Protein AF-A0AB34TD30-F1 (afdb_monomer_lite)

Structure (mmCIF, N/CA/C/O backbone):
data_AF-A0AB34TD30-F1
#
_entry.id   AF-A0AB34TD30-F1
#
loop_
_atom_site.group_PDB
_atom_site.id
_atom_site.type_symbol
_atom_site.label_atom_id
_atom_site.label_alt_id
_atom_site.label_comp_id
_atom_site.label_asym_id
_atom_site.label_entity_id
_atom_site.label_seq_id
_atom_site.pdbx_PDB_ins_code
_atom_site.Cartn_x
_atom_site.Cartn_y
_atom_site.Cartn_z
_atom_site.occupancy
_atom_site.B_iso_or_equiv
_atom_site.auth_seq_id
_atom_site.auth_comp_id
_atom_site.auth_asym_id
_atom_site.auth_atom_id
_atom_site.pdbx_PDB_model_num
ATOM 1 N N . VAL A 1 1 ? -21.025 -4.043 1.327 1.00 37.03 1 VAL A N 1
ATOM 2 C CA . VAL A 1 1 ? -21.440 -2.621 1.315 1.00 37.03 1 VAL A CA 1
ATOM 3 C C . VAL A 1 1 ? -21.002 -2.062 -0.021 1.00 37.03 1 VAL A C 1
ATOM 5 O O . VAL A 1 1 ? -19.818 -1.838 -0.211 1.00 37.03 1 VAL A O 1
ATOM 8 N N . ILE A 1 2 ? -21.917 -2.001 -0.984 1.00 36.41 2 ILE A N 1
ATOM 9 C CA . ILE A 1 2 ? -21.631 -1.497 -2.329 1.00 36.41 2 ILE A CA 1
ATOM 10 C C . ILE A 1 2 ? -21.717 0.024 -2.215 1.00 36.41 2 ILE A C 1
ATOM 12 O O . ILE A 1 2 ? -22.777 0.544 -1.868 1.00 36.41 2 ILE A O 1
ATOM 16 N N . ALA A 1 3 ? -20.605 0.733 -2.403 1.00 41.03 3 ALA A N 1
ATOM 17 C CA . ALA A 1 3 ? -20.648 2.184 -2.520 1.00 41.03 3 ALA A CA 1
ATOM 18 C C . ALA A 1 3 ? -21.383 2.505 -3.827 1.00 41.03 3 ALA A C 1
ATOM 20 O O . ALA A 1 3 ? -20.878 2.240 -4.914 1.00 41.03 3 ALA A O 1
ATOM 21 N N . ALA A 1 4 ? -22.623 2.979 -3.700 1.00 46.34 4 ALA A N 1
ATOM 22 C CA . ALA A 1 4 ? -23.428 3.423 -4.823 1.00 46.34 4 ALA A CA 1
ATOM 23 C C . ALA A 1 4 ? -22.682 4.521 -5.592 1.00 46.34 4 ALA A C 1
ATOM 25 O O . ALA A 1 4 ? -22.082 5.413 -4.987 1.00 46.34 4 ALA A O 1
ATOM 26 N N . GLY A 1 5 ? -22.718 4.419 -6.922 1.00 46.12 5 GLY A N 1
ATOM 27 C CA . GLY A 1 5 ? -22.042 5.322 -7.842 1.00 46.12 5 GLY A CA 1
ATOM 28 C C . GLY A 1 5 ? -22.351 6.783 -7.537 1.00 46.12 5 GLY A C 1
ATOM 29 O O . GLY A 1 5 ? -23.505 7.214 -7.557 1.00 46.12 5 GLY A O 1
ATOM 30 N N . LEU A 1 6 ? -21.297 7.550 -7.273 1.00 56.81 6 LEU A N 1
ATOM 31 C CA . LEU A 1 6 ? -21.366 9.001 -7.207 1.00 56.81 6 LEU A CA 1
ATOM 32 C C . LEU A 1 6 ? -21.584 9.526 -8.629 1.00 56.81 6 LEU A C 1
ATOM 34 O O . LEU A 1 6 ? -20.644 9.700 -9.398 1.00 56.81 6 LEU A O 1
ATOM 38 N N . THR A 1 7 ? -22.844 9.755 -8.990 1.00 52.94 7 THR A N 1
ATOM 39 C CA . THR A 1 7 ? -23.182 10.519 -10.193 1.00 52.94 7 THR A CA 1
ATOM 40 C C . THR A 1 7 ? -22.922 11.991 -9.882 1.00 52.94 7 THR A C 1
ATOM 42 O O . THR A 1 7 ? -23.635 12.581 -9.074 1.00 52.94 7 THR A O 1
ATOM 45 N N . MET A 1 8 ? -21.884 12.585 -10.477 1.00 57.31 8 MET A N 1
ATOM 46 C CA . MET A 1 8 ? -21.582 14.008 -10.294 1.00 57.31 8 MET A CA 1
ATOM 47 C C . MET A 1 8 ? -22.665 14.875 -10.952 1.00 57.31 8 MET A C 1
ATOM 49 O O . MET A 1 8 ? -22.735 14.966 -12.176 1.0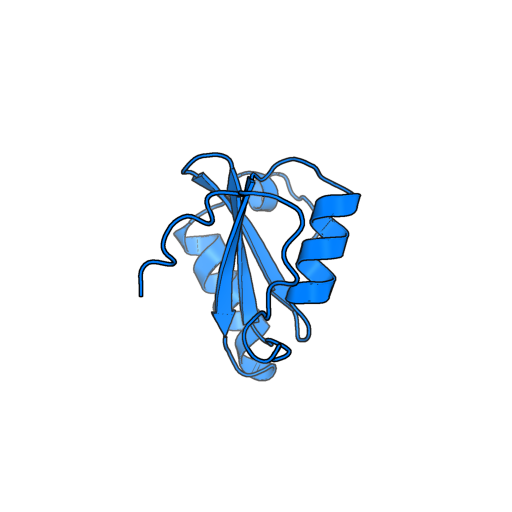0 57.31 8 MET A O 1
ATOM 53 N N . GLN A 1 9 ? -23.489 15.547 -10.147 1.00 61.25 9 GLN A N 1
ATOM 54 C CA . GLN A 1 9 ? -24.438 16.569 -10.594 1.00 61.25 9 GLN A CA 1
ATOM 55 C C . GLN A 1 9 ? -24.162 17.884 -9.857 1.00 61.25 9 GLN A C 1
ATOM 57 O O . GLN A 1 9 ? -24.416 17.970 -8.666 1.00 61.25 9 GLN A O 1
ATOM 62 N N . ARG A 1 10 ? -23.663 18.905 -10.579 1.00 69.12 10 ARG A N 1
ATOM 63 C CA . ARG A 1 10 ? -23.245 20.235 -10.064 1.00 69.12 10 ARG A CA 1
ATOM 64 C C . ARG A 1 10 ? -22.282 20.176 -8.856 1.00 69.12 10 ARG A C 1
ATOM 66 O O . ARG A 1 10 ? -22.019 19.138 -8.268 1.00 69.12 10 ARG A O 1
ATOM 73 N N . GLY A 1 11 ? -21.618 21.296 -8.573 1.00 73.12 11 GLY A N 1
ATOM 74 C CA . GLY A 1 11 ? -20.617 21.377 -7.504 1.00 73.12 11 GLY A CA 1
ATOM 75 C C . GLY A 1 11 ? -21.262 21.283 -6.123 1.00 73.12 11 GLY A C 1
ATOM 76 O O . GLY A 1 11 ? -21.578 22.309 -5.529 1.00 73.12 11 GLY A O 1
ATOM 77 N N . GLU A 1 12 ? -21.475 20.069 -5.628 1.00 83.50 12 GLU A N 1
ATOM 78 C CA . GLU A 1 12 ? -21.960 19.801 -4.275 1.00 83.50 12 GLU A CA 1
ATOM 79 C C . GLU A 1 12 ? -20.790 19.551 -3.314 1.00 83.50 12 GLU A C 1
ATOM 81 O O . GLU A 1 12 ? -19.796 18.908 -3.659 1.00 83.50 12 GLU A O 1
ATOM 86 N N . ILE A 1 13 ? -20.905 20.047 -2.079 1.00 84.38 13 ILE A N 1
ATOM 87 C CA . ILE A 1 13 ? -19.962 19.707 -1.008 1.00 84.38 13 ILE A CA 1
ATOM 88 C C . ILE A 1 13 ? -20.323 18.309 -0.501 1.00 84.38 13 ILE A C 1
ATOM 90 O O . ILE A 1 13 ? -21.305 18.132 0.219 1.00 84.38 13 ILE A O 1
ATOM 94 N N . LEU A 1 14 ? -19.515 17.313 -0.857 1.00 84.25 14 LEU A N 1
ATOM 95 C CA . LEU A 1 14 ? -19.697 15.934 -0.413 1.00 84.25 14 LEU A CA 1
ATOM 96 C C . LEU A 1 14 ? -18.963 15.682 0.908 1.00 84.25 14 LEU A C 1
ATOM 98 O O . LEU A 1 14 ? -17.779 15.992 1.052 1.00 84.25 14 LEU A O 1
ATOM 102 N N . ARG A 1 15 ? -19.652 15.068 1.875 1.00 84.12 15 ARG A N 1
ATOM 103 C CA . ARG A 1 15 ? -19.041 14.623 3.132 1.00 84.12 15 ARG A CA 1
ATOM 104 C C . ARG A 1 15 ? -18.660 13.152 3.037 1.00 84.12 15 ARG A C 1
ATOM 106 O O . ARG A 1 15 ? -19.527 12.284 3.011 1.00 84.12 15 ARG A O 1
ATOM 113 N N . LEU A 1 16 ? -17.360 12.878 3.057 1.00 83.62 16 LEU A N 1
ATOM 114 C CA . LEU A 1 16 ? -16.851 11.514 3.157 1.00 83.62 16 LEU A CA 1
ATOM 115 C C . LEU A 1 16 ? -16.997 10.968 4.592 1.00 83.62 16 LEU A C 1
ATOM 117 O O . LEU A 1 16 ? -17.057 11.748 5.554 1.00 83.62 16 LEU A O 1
ATOM 121 N N . PRO A 1 17 ? -17.042 9.634 4.767 1.00 79.94 17 PRO A N 1
ATOM 122 C CA . PRO A 1 17 ? -16.940 9.005 6.079 1.00 79.94 17 PRO A CA 1
ATOM 123 C C . PRO A 1 17 ? -15.704 9.483 6.850 1.00 79.94 17 PRO A C 1
ATOM 125 O O . PRO A 1 17 ? -14.724 9.941 6.261 1.00 79.94 17 PRO A O 1
ATOM 128 N N . LYS A 1 18 ? -15.729 9.347 8.184 1.00 77.81 18 LYS A N 1
ATOM 129 C CA . LYS A 1 18 ? -14.558 9.663 9.016 1.00 77.81 18 LYS A CA 1
ATOM 130 C C . LYS A 1 18 ? -13.344 8.881 8.512 1.00 77.81 18 LYS A C 1
ATOM 132 O O . LYS A 1 18 ? -13.351 7.652 8.565 1.00 77.81 18 LYS A O 1
ATOM 137 N N . PHE A 1 19 ? -12.317 9.611 8.083 1.00 76.75 19 PHE A N 1
ATOM 138 C CA . PHE A 1 19 ? -11.033 9.035 7.711 1.00 76.75 19 PHE A CA 1
ATOM 139 C C . PHE A 1 19 ? -10.424 8.338 8.927 1.00 76.75 19 PHE A C 1
ATOM 141 O O . PHE A 1 19 ? -10.335 8.924 10.010 1.00 76.75 19 PHE A O 1
ATOM 148 N N . ARG A 1 20 ? -10.038 7.077 8.757 1.00 76.44 20 ARG A N 1
ATOM 149 C CA . ARG A 1 20 ? -9.293 6.325 9.761 1.00 76.44 20 ARG A CA 1
ATOM 150 C C . ARG A 1 20 ? -7.961 5.938 9.132 1.00 76.44 20 ARG A C 1
ATOM 152 O O . ARG A 1 20 ? -7.992 5.277 8.098 1.00 76.44 20 ARG A O 1
ATOM 159 N N . PRO A 1 21 ? -6.821 6.328 9.726 1.00 71.88 21 PRO A N 1
ATOM 160 C CA . PRO A 1 21 ? -5.541 5.767 9.330 1.00 71.88 21 PRO A CA 1
ATOM 161 C C . PRO A 1 21 ? -5.641 4.246 9.402 1.00 71.88 21 PRO A C 1
ATOM 163 O O . PRO A 1 21 ? -6.174 3.704 10.375 1.00 71.88 21 PRO A O 1
ATOM 166 N N . ALA A 1 22 ? -5.167 3.574 8.362 1.00 87.56 22 ALA A N 1
ATOM 167 C CA . ALA A 1 22 ? -5.211 2.130 8.283 1.00 87.56 22 ALA A CA 1
ATOM 168 C C . ALA A 1 22 ? -3.779 1.590 8.242 1.00 87.56 22 ALA A C 1
ATOM 170 O O . ALA A 1 22 ? -3.003 1.903 7.337 1.00 87.56 22 ALA A O 1
ATOM 171 N N . CYS A 1 23 ? -3.454 0.789 9.256 1.00 95.62 23 CYS A N 1
ATOM 172 C CA . CYS A 1 23 ? -2.312 -0.113 9.257 1.00 95.62 23 CYS A CA 1
ATOM 173 C C . CYS A 1 23 ? -2.760 -1.413 8.589 1.00 95.62 23 CYS A C 1
ATOM 175 O O . CYS A 1 23 ? -3.813 -1.953 8.946 1.00 95.62 23 CYS A O 1
ATOM 177 N N . GLY A 1 24 ? -2.016 -1.898 7.600 1.00 96.75 24 GLY A N 1
ATOM 178 C CA . GLY A 1 24 ? -2.417 -3.096 6.881 1.00 96.75 24 GLY A CA 1
ATOM 179 C C . 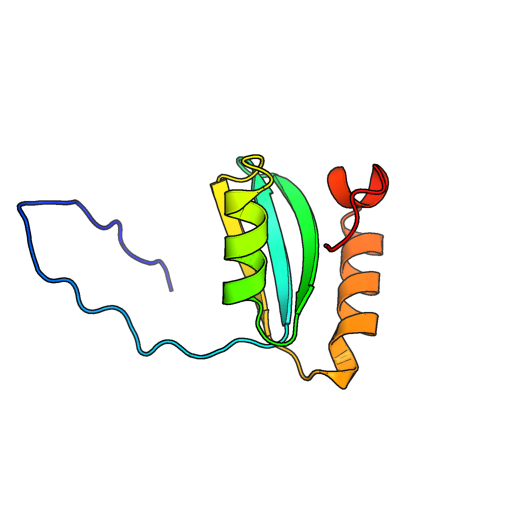GLY A 1 24 ? -1.590 -3.429 5.650 1.00 96.75 24 GLY A C 1
ATOM 180 O O . GLY A 1 24 ? -0.608 -2.761 5.312 1.00 96.75 24 GLY A O 1
ATOM 181 N N . VAL A 1 25 ? -2.048 -4.475 4.972 1.00 97.69 25 VAL A N 1
ATOM 182 C CA . VAL A 1 25 ? -1.575 -4.900 3.653 1.00 97.69 25 VAL A CA 1
ATOM 183 C C . VAL A 1 25 ? -2.546 -4.372 2.603 1.00 97.69 25 VAL A C 1
ATOM 185 O O . VAL A 1 25 ? -3.755 -4.552 2.741 1.00 97.69 25 VAL A O 1
ATOM 188 N N . TYR A 1 26 ? -2.031 -3.708 1.575 1.00 96.31 26 TYR A N 1
ATOM 189 C CA . TYR A 1 26 ? -2.798 -3.161 0.461 1.00 96.31 26 TYR A CA 1
ATOM 190 C C . TYR A 1 26 ? -2.483 -3.902 -0.841 1.00 96.31 26 TYR A C 1
ATOM 192 O O . TYR A 1 26 ? -1.393 -4.450 -1.017 1.00 96.31 26 TYR A O 1
ATOM 200 N N . PHE A 1 27 ? -3.457 -3.886 -1.744 1.00 96.62 27 PHE A N 1
ATOM 201 C CA . PHE A 1 27 ? -3.444 -4.555 -3.039 1.00 96.62 27 PHE A CA 1
ATOM 202 C C . PHE A 1 27 ? -3.742 -3.486 -4.085 1.00 96.62 27 PHE A C 1
ATOM 204 O O . PHE A 1 27 ? -4.818 -2.887 -4.038 1.00 96.62 27 PHE A O 1
ATOM 211 N N . LEU A 1 28 ? -2.787 -3.206 -4.969 1.00 95.56 28 LEU A N 1
ATOM 212 C CA . LEU A 1 28 ? -3.016 -2.339 -6.123 1.00 95.56 28 LEU A CA 1
ATOM 213 C C . LEU A 1 28 ? -3.587 -3.193 -7.250 1.00 95.56 28 LEU A C 1
ATOM 215 O O . LEU A 1 28 ? -3.094 -4.300 -7.490 1.00 95.56 28 LEU A O 1
ATOM 219 N N . ILE A 1 29 ? -4.627 -2.676 -7.891 1.00 96.06 29 ILE A N 1
ATOM 220 C CA . ILE A 1 29 ? -5.407 -3.380 -8.901 1.00 96.06 29 ILE A CA 1
ATOM 221 C C . ILE A 1 29 ? -5.386 -2.545 -10.177 1.00 96.06 29 ILE A C 1
ATOM 223 O O . ILE A 1 29 ? -5.619 -1.336 -10.129 1.00 96.06 29 ILE A O 1
ATOM 227 N N . ASP A 1 30 ? -5.060 -3.191 -11.286 1.00 95.00 30 ASP A N 1
ATOM 228 C CA . ASP A 1 30 ? -5.162 -2.622 -12.626 1.00 95.00 30 ASP A CA 1
ATOM 229 C C . ASP A 1 30 ? -6.188 -3.454 -13.390 1.00 95.00 30 ASP A C 1
ATOM 231 O O . ASP A 1 30 ? -6.025 -4.672 -13.513 1.00 95.00 30 ASP A O 1
ATOM 235 N N . GLU A 1 31 ? -7.272 -2.815 -13.824 1.00 92.81 31 GLU A N 1
ATOM 236 C CA . GLU A 1 31 ? -8.473 -3.470 -14.336 1.00 92.81 31 GLU A CA 1
ATOM 237 C C . GLU A 1 31 ? -9.061 -4.443 -13.295 1.00 92.81 31 GLU A C 1
ATOM 239 O O . GLU A 1 31 ? -9.656 -4.016 -12.306 1.00 92.81 31 GLU A O 1
ATOM 244 N N . ASP A 1 32 ? -8.872 -5.749 -13.476 1.00 93.81 32 ASP A N 1
ATOM 245 C CA . ASP A 1 32 ? -9.363 -6.792 -12.566 1.00 93.81 32 ASP A CA 1
ATOM 246 C C . ASP A 1 32 ? -8.221 -7.611 -11.929 1.00 93.81 32 ASP A C 1
ATOM 248 O O . ASP A 1 32 ? -8.464 -8.599 -11.231 1.00 93.81 32 ASP A O 1
ATOM 252 N N . GLU A 1 33 ? -6.965 -7.202 -12.132 1.00 95.94 33 GLU A N 1
ATOM 253 C CA . GLU A 1 33 ? -5.785 -7.968 -11.732 1.00 95.94 33 GLU A CA 1
ATOM 254 C C . GLU A 1 33 ? -5.029 -7.321 -10.571 1.00 95.94 33 GLU A C 1
ATOM 256 O O . GLU A 1 33 ? -4.708 -6.131 -10.572 1.00 95.94 33 GLU A O 1
ATOM 261 N N . ILE A 1 34 ? -4.669 -8.133 -9.570 1.00 96.94 34 ILE A N 1
ATOM 262 C CA . ILE A 1 34 ? -3.797 -7.689 -8.477 1.00 96.94 34 ILE A CA 1
ATOM 263 C C . ILE A 1 34 ? -2.367 -7.614 -9.011 1.00 96.94 34 ILE A C 1
ATOM 265 O O . ILE A 1 34 ? -1.655 -8.617 -9.096 1.00 96.94 34 ILE A O 1
ATOM 269 N N . VAL A 1 35 ? -1.923 -6.402 -9.331 1.00 95.44 35 VAL A N 1
ATOM 270 C CA . VAL A 1 35 ? -0.594 -6.161 -9.905 1.00 95.44 35 VAL A CA 1
ATOM 271 C C . VAL A 1 35 ? 0.489 -6.016 -8.843 1.00 95.44 35 VAL A C 1
ATOM 273 O O . VAL A 1 35 ? 1.655 -6.306 -9.117 1.00 95.44 35 VAL A O 1
ATOM 276 N N . TYR A 1 36 ? 0.124 -5.614 -7.621 1.00 95.62 36 TYR A N 1
ATOM 277 C CA . TYR A 1 36 ? 1.076 -5.382 -6.537 1.00 95.62 36 TYR A CA 1
ATOM 278 C C . TYR A 1 36 ? 0.456 -5.555 -5.144 1.00 95.62 36 TYR A C 1
ATOM 280 O O . TYR A 1 36 ? -0.676 -5.147 -4.889 1.00 95.62 36 TYR A O 1
ATOM 288 N N . VAL A 1 37 ? 1.243 -6.094 -4.216 1.00 96.75 37 VAL A N 1
ATOM 289 C CA . VAL A 1 37 ? 0.944 -6.209 -2.786 1.00 96.75 37 VAL A CA 1
ATOM 290 C C . VAL A 1 37 ? 2.041 -5.514 -1.987 1.00 96.75 37 VAL A C 1
ATOM 292 O O . VAL A 1 37 ? 3.229 -5.773 -2.192 1.00 96.75 37 VAL A O 1
ATOM 295 N N . GLY A 1 38 ? 1.643 -4.677 -1.032 1.00 95.50 38 GLY A N 1
ATOM 296 C CA . GLY A 1 38 ? 2.565 -4.045 -0.093 1.00 95.50 38 GLY A CA 1
ATOM 297 C C . GLY A 1 38 ? 1.943 -3.830 1.280 1.00 95.50 38 GLY A C 1
ATOM 298 O O . GLY A 1 38 ? 0.752 -4.044 1.487 1.00 95.50 38 GLY A O 1
ATOM 299 N N . LYS A 1 39 ? 2.752 -3.387 2.241 1.00 96.56 39 LYS A N 1
ATOM 300 C CA . LYS A 1 39 ? 2.33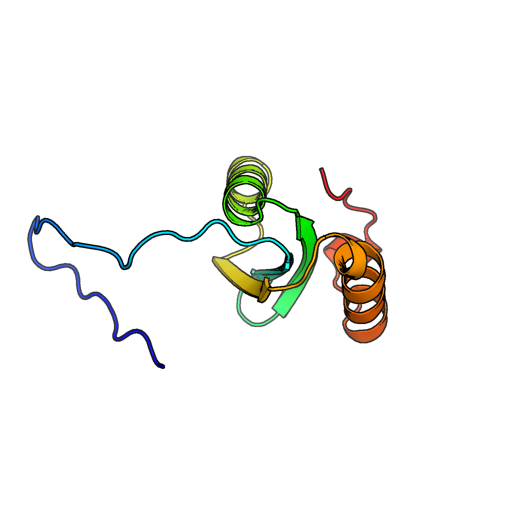3 -3.121 3.628 1.00 96.56 39 LYS A CA 1
ATOM 301 C C . LYS A 1 39 ? 2.636 -1.692 4.068 1.00 96.56 39 LYS A C 1
ATOM 303 O O . LYS A 1 39 ? 3.545 -1.054 3.535 1.00 96.56 39 LYS A O 1
ATOM 308 N N . SER A 1 40 ? 1.900 -1.187 5.056 1.00 96.50 40 SER A N 1
ATOM 309 C CA . SER A 1 40 ? 2.208 0.085 5.719 1.00 96.50 40 SER A CA 1
ATOM 310 C C . SER A 1 40 ? 1.449 0.237 7.039 1.00 96.50 40 SER A C 1
ATOM 312 O O . SER A 1 40 ? 0.332 -0.255 7.177 1.00 96.50 40 SER A O 1
ATOM 314 N N . VAL A 1 41 ? 2.022 0.991 7.981 1.00 95.31 41 VAL A N 1
ATOM 315 C CA . VAL A 1 41 ? 1.302 1.514 9.162 1.00 95.31 41 VAL A CA 1
ATOM 316 C C . VAL A 1 41 ? 0.386 2.697 8.819 1.00 95.31 41 VAL A C 1
ATOM 318 O O . VAL A 1 41 ? -0.545 3.001 9.557 1.00 95.31 41 VAL A O 1
ATOM 321 N N . ASP A 1 42 ? 0.644 3.340 7.679 1.00 93.56 42 ASP A N 1
ATOM 322 C CA . ASP A 1 42 ? -0.175 4.388 7.072 1.00 93.56 42 ASP A CA 1
ATOM 323 C C . ASP A 1 42 ? -0.350 4.061 5.585 1.00 93.56 42 ASP A C 1
ATOM 325 O O . ASP A 1 42 ? 0.423 4.500 4.722 1.00 93.56 42 ASP A O 1
ATOM 329 N N . LEU A 1 43 ? -1.298 3.170 5.283 1.00 92.62 43 LEU A N 1
ATOM 330 C CA . LEU A 1 43 ? -1.471 2.669 3.919 1.00 92.62 43 LEU A CA 1
ATOM 331 C C . LEU A 1 43 ? -2.034 3.728 2.975 1.00 92.62 43 LEU A C 1
ATOM 333 O O . LEU A 1 43 ? -1.686 3.725 1.803 1.00 92.62 43 LEU A O 1
ATOM 337 N N . HIS A 1 44 ? -2.847 4.667 3.463 1.00 90.69 44 HIS A N 1
ATOM 338 C CA . HIS A 1 44 ? -3.425 5.710 2.613 1.00 90.69 44 HIS A CA 1
ATOM 339 C C . HIS A 1 44 ? -2.349 6.647 2.073 1.00 90.69 44 HIS A C 1
ATOM 341 O O . HIS A 1 44 ? -2.313 6.915 0.872 1.00 90.69 44 HIS A O 1
ATOM 347 N N . ARG A 1 45 ? -1.428 7.087 2.941 1.00 91.62 45 ARG A N 1
ATOM 348 C CA . ARG A 1 45 ? -0.257 7.859 2.517 1.00 91.62 45 ARG A CA 1
ATOM 349 C C . ARG A 1 45 ? 0.584 7.068 1.520 1.00 91.62 45 ARG A C 1
ATOM 351 O O . ARG A 1 45 ? 1.006 7.612 0.506 1.00 91.62 45 ARG A O 1
ATOM 358 N N . ARG A 1 46 ? 0.775 5.773 1.777 1.00 92.12 46 ARG A N 1
ATOM 359 C CA . ARG A 1 46 ? 1.597 4.910 0.927 1.00 92.12 46 ARG A CA 1
ATOM 360 C C . ARG A 1 46 ? 1.011 4.684 -0.466 1.00 92.12 46 ARG A C 1
ATOM 362 O O . ARG A 1 46 ? 1.734 4.758 -1.452 1.00 92.12 46 ARG A O 1
ATOM 369 N N . VAL A 1 47 ? -0.295 4.456 -0.560 1.00 91.38 47 VAL A N 1
ATOM 370 C CA . VAL A 1 47 ? -0.986 4.322 -1.848 1.00 91.38 47 VAL A CA 1
ATOM 371 C C . VAL A 1 47 ? -0.940 5.638 -2.628 1.00 91.38 47 VAL A C 1
ATOM 373 O O . VAL A 1 47 ? -0.724 5.618 -3.836 1.00 91.38 47 VAL A O 1
ATOM 376 N N . ALA A 1 48 ? -1.063 6.787 -1.956 1.00 90.69 48 ALA A N 1
ATOM 377 C CA . ALA A 1 48 ? -0.928 8.089 -2.609 1.00 90.69 48 ALA A CA 1
ATOM 378 C C . ALA A 1 48 ? 0.483 8.316 -3.189 1.00 90.69 48 ALA A C 1
ATOM 380 O O . ALA A 1 48 ? 0.613 8.828 -4.301 1.00 90.69 48 ALA A O 1
ATOM 381 N N . GLU A 1 49 ? 1.537 7.900 -2.476 1.00 90.94 49 GLU A N 1
ATOM 382 C CA . GLU A 1 49 ? 2.916 7.925 -2.989 1.00 90.94 49 GLU A CA 1
ATOM 383 C C . GLU A 1 49 ? 3.077 7.052 -4.239 1.00 90.94 49 GLU A C 1
ATOM 385 O O . GLU A 1 49 ? 3.702 7.483 -5.209 1.00 90.94 49 GLU A O 1
ATOM 390 N N . HIS A 1 50 ? 2.489 5.851 -4.241 1.00 87.62 50 HIS A N 1
ATOM 391 C CA . HIS A 1 50 ? 2.475 4.984 -5.420 1.00 87.62 50 HIS A CA 1
ATOM 392 C C . HIS A 1 50 ? 1.736 5.630 -6.579 1.00 87.62 50 HIS A C 1
ATOM 394 O O . HIS A 1 50 ? 2.294 5.701 -7.663 1.00 87.62 50 HIS A O 1
ATOM 400 N N . TYR A 1 51 ? 0.548 6.193 -6.359 1.00 88.44 51 TYR A N 1
ATOM 401 C CA . TYR A 1 51 ? -0.212 6.868 -7.415 1.00 88.44 51 TYR A CA 1
ATOM 402 C C . TYR A 1 51 ? 0.571 8.027 -8.055 1.00 88.44 51 TYR A C 1
ATOM 404 O O . TYR A 1 51 ? 0.519 8.240 -9.267 1.00 88.44 51 TYR A O 1
ATOM 412 N N . ALA A 1 52 ? 1.332 8.771 -7.246 1.00 86.56 52 ALA A N 1
ATOM 413 C CA . ALA A 1 52 ? 2.170 9.866 -7.726 1.00 86.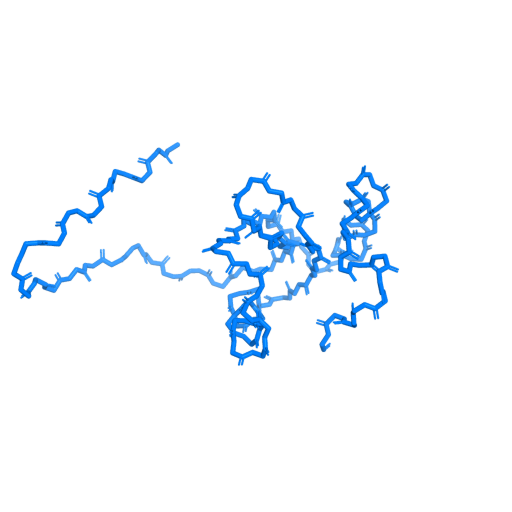56 52 ALA A CA 1
ATOM 414 C C . ALA A 1 52 ? 3.383 9.388 -8.543 1.00 86.56 52 ALA A C 1
ATOM 416 O O . ALA A 1 52 ? 3.853 10.115 -9.419 1.00 86.56 52 ALA A O 1
ATOM 417 N N . ARG A 1 53 ? 3.907 8.189 -8.257 1.00 82.00 53 ARG A N 1
ATOM 418 C CA . ARG A 1 53 ? 5.121 7.647 -8.888 1.00 82.00 53 ARG A CA 1
ATOM 419 C C . ARG A 1 53 ? 4.808 6.730 -10.065 1.00 82.00 53 ARG A C 1
ATOM 421 O O . ARG A 1 53 ? 5.451 6.846 -11.105 1.00 82.00 53 ARG A O 1
ATOM 428 N N . TRP A 1 54 ? 3.851 5.824 -9.896 1.00 72.62 54 TRP A N 1
ATOM 429 C CA . TRP A 1 54 ? 3.541 4.697 -10.770 1.00 72.62 54 TRP A CA 1
ATOM 430 C 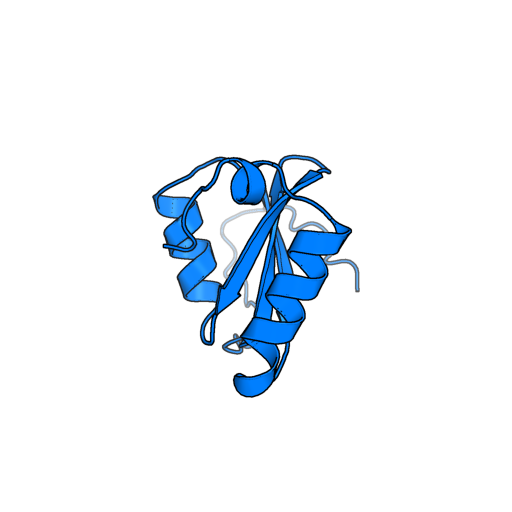C . TRP A 1 54 ? 2.032 4.652 -11.042 1.00 72.62 54 TRP A C 1
ATOM 432 O O . TRP A 1 54 ? 1.251 4.086 -10.282 1.00 72.62 54 TRP A O 1
ATOM 442 N N . LYS A 1 55 ? 1.618 5.248 -12.165 1.00 66.62 55 LYS A N 1
ATOM 443 C CA . LYS A 1 55 ? 0.233 5.234 -12.673 1.00 66.62 55 LYS A CA 1
ATOM 444 C C . LYS A 1 55 ? -0.154 3.888 -13.317 1.00 66.62 55 LYS A C 1
ATOM 446 O O . LYS A 1 55 ? -0.622 3.864 -14.447 1.00 66.62 55 LYS A O 1
ATOM 451 N N . GLN A 1 56 ? 0.107 2.773 -12.647 1.00 77.44 56 GLN A N 1
ATOM 452 C CA . GLN A 1 56 ? -0.153 1.423 -13.180 1.00 77.44 56 GLN A CA 1
ATOM 453 C C . GLN A 1 56 ? -1.242 0.686 -12.391 1.00 77.44 56 GLN A C 1
ATOM 455 O O . GLN A 1 56 ? -1.143 -0.514 -12.180 1.00 77.44 56 GLN A O 1
ATOM 460 N N . PHE A 1 57 ? -2.209 1.423 -11.848 1.00 91.88 57 PHE A N 1
ATOM 461 C CA . PHE A 1 57 ? -3.357 0.856 -11.151 1.00 91.88 57 PHE A CA 1
ATOM 462 C C . PHE A 1 57 ? -4.518 1.852 -11.199 1.00 91.88 57 PHE A C 1
ATOM 464 O O . PHE A 1 57 ? -4.295 3.071 -11.181 1.00 91.88 57 PHE A O 1
ATOM 471 N N . ASP A 1 58 ? -5.747 1.351 -11.233 1.00 93.19 58 ASP A N 1
ATOM 472 C CA . ASP A 1 58 ? -6.971 2.156 -11.252 1.00 93.19 58 ASP A CA 1
ATOM 473 C C . ASP A 1 58 ? -7.662 2.205 -9.883 1.00 93.19 58 ASP A C 1
ATOM 475 O O . ASP A 1 58 ? -8.333 3.188 -9.546 1.00 93.19 58 ASP A O 1
ATOM 479 N N . CYS A 1 59 ? -7.442 1.192 -9.046 1.00 94.06 59 CYS A N 1
ATOM 480 C CA . CYS A 1 59 ? -8.002 1.110 -7.713 1.00 94.06 59 CYS A CA 1
ATOM 481 C C . CYS A 1 59 ? -7.110 0.310 -6.756 1.00 94.06 59 CYS A C 1
ATOM 483 O O . CYS A 1 59 ? -6.048 -0.214 -7.097 1.00 94.06 59 CYS A O 1
ATOM 485 N N . TYR A 1 60 ? -7.510 0.288 -5.487 1.00 94.81 60 TYR A N 1
ATOM 486 C CA . TYR A 1 60 ? -6.823 -0.490 -4.471 1.00 94.81 60 TYR A CA 1
ATOM 487 C C . TYR A 1 60 ? -7.803 -0.983 -3.411 1.00 94.81 60 TYR A C 1
ATOM 489 O O . TYR A 1 60 ? -8.817 -0.344 -3.117 1.00 94.81 60 TYR A O 1
ATOM 497 N N . THR A 1 61 ? -7.460 -2.102 -2.784 1.00 95.44 61 THR A N 1
ATOM 498 C CA . THR A 1 61 ? -8.133 -2.608 -1.583 1.00 95.44 61 THR A CA 1
ATOM 499 C C . THR A 1 61 ? -7.106 -2.907 -0.495 1.00 95.44 61 THR A C 1
ATOM 501 O O . THR A 1 61 ? -5.900 -2.808 -0.728 1.00 95.44 61 THR A O 1
ATOM 504 N N . TYR A 1 62 ? -7.550 -3.213 0.723 1.00 96.56 62 TYR A N 1
ATOM 505 C CA . TYR A 1 62 ? -6.643 -3.515 1.827 1.00 96.56 62 TYR A CA 1
ATOM 506 C C . TYR A 1 62 ? -7.255 -4.427 2.891 1.00 96.56 62 TYR A C 1
ATOM 508 O O . TYR A 1 62 ? -8.466 -4.464 3.106 1.00 96.56 62 TYR A O 1
ATOM 516 N N . VAL A 1 63 ? -6.370 -5.119 3.606 1.00 96.25 63 VAL A N 1
ATOM 517 C CA . VAL A 1 63 ? -6.654 -5.871 4.827 1.00 96.25 63 VAL A CA 1
ATOM 518 C C . VAL A 1 63 ? -5.979 -5.150 5.987 1.00 96.25 63 VAL A C 1
ATOM 520 O O . VAL A 1 63 ? -4.752 -5.059 6.042 1.00 96.25 63 VAL A O 1
ATOM 523 N N . ALA A 1 64 ? -6.782 -4.623 6.912 1.00 95.56 64 ALA A N 1
ATOM 524 C CA . ALA A 1 64 ? -6.269 -3.992 8.122 1.00 95.56 64 ALA A CA 1
ATOM 525 C C . ALA A 1 64 ? -5.686 -5.044 9.079 1.00 95.56 64 ALA A C 1
ATOM 527 O O . ALA A 1 64 ? -6.280 -6.105 9.275 1.00 95.56 64 ALA A O 1
ATOM 528 N N . CYS A 1 65 ? -4.546 -4.743 9.697 1.00 95.31 65 CYS A N 1
ATOM 529 C CA . CYS A 1 65 ? -3.912 -5.615 10.682 1.00 95.31 65 CYS A CA 1
ATOM 530 C C . CYS A 1 65 ? -3.077 -4.819 11.690 1.00 95.31 65 CYS A C 1
ATOM 532 O O . CYS A 1 65 ? -2.842 -3.619 11.529 1.00 95.31 65 CYS A O 1
ATOM 534 N N . LEU A 1 66 ? -2.619 -5.494 12.742 1.00 96.06 66 LEU A N 1
ATOM 535 C CA . LEU A 1 66 ? -1.657 -4.913 13.671 1.00 96.06 66 LEU A CA 1
ATOM 536 C C . LEU A 1 66 ? -0.269 -4.794 13.011 1.00 96.06 66 LEU A C 1
ATOM 538 O O . LEU A 1 66 ? 0.044 -5.589 12.116 1.00 96.06 66 LEU A O 1
ATOM 542 N N . PRO A 1 67 ? 0.576 -3.834 13.437 1.00 97.06 67 PRO A N 1
ATOM 543 C CA . PRO A 1 67 ? 1.916 -3.648 12.878 1.00 97.06 67 PRO A CA 1
ATOM 544 C C . PRO A 1 67 ? 2.773 -4.919 12.892 1.00 97.06 67 PRO A C 1
ATOM 546 O O . PRO A 1 67 ? 3.474 -5.206 11.925 1.00 97.06 67 PRO A O 1
ATOM 549 N N . GLU A 1 68 ? 2.664 -5.729 13.944 1.00 97.69 68 GLU A N 1
ATOM 550 C CA . GLU A 1 68 ? 3.460 -6.949 14.129 1.00 97.69 68 GLU A CA 1
ATOM 551 C C . GLU A 1 68 ? 3.075 -8.055 13.130 1.00 97.69 68 GLU A C 1
ATOM 553 O O . GLU A 1 68 ? 3.823 -9.008 12.928 1.00 97.69 68 GLU A O 1
ATOM 558 N N . GLN A 1 69 ? 1.911 -7.929 12.484 1.00 97.69 69 GLN A N 1
ATOM 559 C CA . GLN A 1 69 ? 1.391 -8.894 11.513 1.00 97.69 69 GLN A CA 1
ATOM 560 C C . GLN A 1 69 ? 1.753 -8.537 10.067 1.00 97.69 69 GLN A C 1
ATOM 562 O O . GLN A 1 69 ? 1.598 -9.381 9.180 1.00 97.69 69 GLN A O 1
ATOM 567 N N . LEU A 1 70 ? 2.236 -7.313 9.810 1.00 97.56 70 LEU A N 1
ATOM 568 C CA . LEU A 1 70 ? 2.432 -6.789 8.456 1.00 97.56 70 LEU A CA 1
ATOM 569 C C . LEU A 1 70 ? 3.364 -7.677 7.623 1.00 97.56 70 LEU A C 1
ATOM 571 O O . LEU A 1 70 ? 3.018 -8.069 6.511 1.00 97.56 70 LEU A O 1
ATOM 575 N N . ASP A 1 71 ? 4.519 -8.049 8.177 1.00 97.62 71 ASP A N 1
ATOM 576 C CA . ASP A 1 71 ? 5.526 -8.860 7.482 1.00 97.62 71 ASP A CA 1
ATOM 577 C C . ASP A 1 71 ? 5.041 -10.276 7.175 1.00 97.62 71 ASP A C 1
ATOM 579 O O . ASP A 1 71 ? 5.438 -10.883 6.179 1.00 97.62 71 ASP A O 1
ATOM 583 N N . GLN A 1 72 ? 4.225 -10.846 8.058 1.00 98.06 72 GLN A N 1
ATOM 584 C CA . GLN A 1 72 ? 3.681 -12.183 7.862 1.00 98.06 72 GLN A CA 1
ATOM 585 C C . GLN A 1 72 ? 2.590 -12.168 6.790 1.00 98.06 72 GLN A C 1
ATOM 587 O O . GLN A 1 72 ? 2.617 -13.007 5.889 1.00 98.06 72 GLN A O 1
ATOM 592 N N . LEU A 1 73 ? 1.660 -11.213 6.870 1.00 98.00 73 LEU A N 1
ATOM 593 C CA . LEU A 1 73 ? 0.537 -11.105 5.942 1.00 98.00 73 LEU A CA 1
ATOM 594 C C . LEU A 1 73 ? 0.992 -10.709 4.536 1.00 98.00 73 LEU A C 1
ATOM 596 O O . LEU A 1 73 ? 0.555 -11.328 3.572 1.00 98.00 73 LEU A O 1
ATOM 600 N N . GLU A 1 74 ? 1.908 -9.748 4.399 1.00 97.75 74 GLU A N 1
ATOM 601 C CA . GLU A 1 74 ? 2.452 -9.352 3.093 1.00 97.75 74 GLU A CA 1
ATOM 602 C C . GLU A 1 74 ? 3.103 -10.546 2.385 1.00 97.75 74 GLU A C 1
ATOM 604 O O . GLU A 1 74 ? 2.776 -10.847 1.238 1.00 97.75 74 GLU A O 1
ATOM 609 N N . ARG A 1 75 ? 3.972 -11.285 3.089 1.00 97.44 75 ARG A N 1
ATOM 610 C CA . ARG A 1 75 ? 4.621 -12.479 2.528 1.00 97.44 75 ARG A CA 1
ATOM 611 C C . ARG A 1 75 ? 3.616 -13.560 2.149 1.00 97.44 75 ARG A C 1
ATOM 613 O O . ARG A 1 75 ? 3.802 -14.212 1.126 1.00 97.44 75 ARG A O 1
ATOM 620 N N . HIS A 1 76 ? 2.581 -13.761 2.964 1.00 98.12 76 HIS A N 1
ATOM 621 C CA . HIS A 1 76 ? 1.511 -14.712 2.678 1.00 98.12 76 HIS A CA 1
ATOM 622 C C . HIS A 1 76 ? 0.798 -14.368 1.363 1.00 98.12 76 HIS A C 1
ATOM 624 O O . HIS A 1 76 ? 0.744 -15.212 0.471 1.00 98.12 76 HIS A O 1
ATOM 630 N N . TYR A 1 77 ? 0.355 -13.119 1.197 1.00 98.25 77 TYR A N 1
ATOM 631 C CA . TYR A 1 77 ? -0.351 -12.689 -0.010 1.00 98.25 77 TYR A CA 1
ATOM 632 C C . TYR A 1 77 ? 0.545 -12.640 -1.253 1.00 98.25 77 TYR A C 1
ATOM 634 O O . TYR A 1 77 ? 0.118 -13.095 -2.309 1.00 98.25 77 TYR A O 1
ATOM 642 N N . ILE A 1 78 ? 1.796 -12.170 -1.154 1.00 97.56 78 ILE A N 1
ATOM 643 C CA . ILE A 1 78 ? 2.732 -12.184 -2.295 1.00 97.56 78 ILE A CA 1
ATOM 644 C C . ILE A 1 78 ? 2.980 -13.618 -2.773 1.00 97.56 78 ILE A C 1
ATOM 646 O O . ILE A 1 78 ? 2.989 -13.877 -3.975 1.00 97.56 78 ILE A O 1
ATOM 650 N N . ARG A 1 79 ? 3.171 -14.561 -1.843 1.00 97.38 79 ARG A N 1
ATOM 651 C CA . ARG A 1 79 ? 3.395 -15.973 -2.175 1.00 97.38 79 ARG A CA 1
ATOM 652 C C . ARG A 1 79 ? 2.191 -16.587 -2.890 1.00 97.38 79 ARG A C 1
ATOM 654 O O . ARG A 1 79 ? 2.389 -17.341 -3.844 1.00 97.38 79 ARG A O 1
ATOM 661 N N . ASP A 1 80 ? 0.987 -16.288 -2.411 1.00 98.00 80 ASP A N 1
ATOM 662 C CA . ASP A 1 80 ? -0.243 -16.930 -2.877 1.00 98.00 80 ASP A CA 1
ATOM 663 C C . ASP A 1 80 ? -0.764 -16.301 -4.180 1.00 98.00 80 ASP A C 1
ATOM 665 O O . ASP A 1 80 ? -1.215 -17.028 -5.061 1.00 98.00 80 ASP A O 1
ATOM 669 N N . LEU A 1 81 ? -0.640 -14.979 -4.339 1.00 97.25 81 LEU A N 1
ATOM 670 C CA . LEU A 1 81 ? -1.156 -14.234 -5.496 1.00 97.25 81 LEU A CA 1
ATOM 671 C C . LEU A 1 81 ? -0.117 -14.016 -6.603 1.00 97.25 81 LEU A C 1
ATOM 673 O O . LEU A 1 81 ? -0.483 -13.860 -7.760 1.00 97.25 81 LEU A O 1
ATOM 677 N N . ARG A 1 82 ? 1.178 -14.006 -6.258 1.00 96.94 82 ARG A N 1
ATOM 678 C CA . ARG A 1 82 ? 2.309 -13.734 -7.168 1.00 96.94 82 ARG A CA 1
ATOM 679 C C . ARG A 1 82 ? 2.106 -12.506 -8.079 1.00 96.94 82 ARG A C 1
ATOM 681 O O . ARG A 1 82 ? 2.209 -12.641 -9.299 1.00 96.94 82 ARG A O 1
ATOM 688 N N . PRO A 1 83 ? 1.870 -11.307 -7.516 1.00 95.56 83 PRO A N 1
ATOM 689 C CA . PRO A 1 83 ? 1.591 -10.119 -8.319 1.00 95.56 83 PRO A CA 1
ATOM 690 C C . PRO A 1 83 ? 2.770 -9.760 -9.230 1.00 95.56 83 PRO A C 1
ATOM 692 O O . PRO A 1 83 ? 3.931 -9.820 -8.804 1.00 95.56 83 PRO A O 1
ATOM 695 N N . ILE A 1 84 ? 2.482 -9.353 -10.470 1.00 94.94 84 ILE A N 1
ATOM 696 C CA . ILE A 1 84 ? 3.504 -9.146 -11.507 1.00 94.94 84 ILE A CA 1
ATOM 697 C C . ILE A 1 84 ? 4.575 -8.128 -11.093 1.00 94.94 84 ILE A C 1
ATOM 699 O O . ILE A 1 84 ? 5.763 -8.355 -11.329 1.00 94.94 84 ILE A O 1
ATOM 703 N N . LEU A 1 85 ? 4.192 -7.046 -10.406 1.00 92.62 85 LEU A N 1
ATOM 704 C CA . LEU A 1 85 ? 5.129 -6.003 -9.991 1.00 92.62 85 LEU A CA 1
ATOM 705 C C . LEU A 1 85 ? 6.007 -6.465 -8.818 1.00 92.62 85 LEU A C 1
ATOM 707 O O . LEU A 1 85 ? 7.202 -6.174 -8.805 1.00 92.62 85 LEU A O 1
ATOM 711 N N . ASN A 1 86 ? 5.485 -7.262 -7.878 1.00 94.00 86 ASN A N 1
ATOM 712 C CA . ASN A 1 86 ? 6.325 -7.853 -6.828 1.00 94.00 86 ASN A CA 1
ATOM 713 C C . ASN A 1 86 ? 7.362 -8.828 -7.411 1.00 94.00 86 ASN A C 1
ATOM 715 O O . ASN A 1 86 ? 8.510 -8.835 -6.967 1.00 94.00 86 ASN A O 1
ATOM 719 N N . VAL A 1 87 ? 6.984 -9.631 -8.414 1.00 91.44 87 VAL A N 1
ATOM 720 C CA . VAL A 1 87 ? 7.892 -10.585 -9.081 1.00 91.44 87 VAL A CA 1
ATOM 721 C C . VAL A 1 87 ? 8.956 -9.866 -9.912 1.00 91.44 87 VAL A C 1
ATOM 723 O O . VAL A 1 87 ? 10.110 -10.288 -9.925 1.00 91.44 87 VAL A O 1
ATOM 726 N N . ALA A 1 88 ? 8.601 -8.746 -10.545 1.00 87.12 88 ALA A N 1
ATOM 727 C CA . ALA A 1 88 ? 9.534 -7.888 -11.274 1.00 87.12 88 ALA A CA 1
ATOM 728 C C . ALA A 1 88 ? 10.542 -7.152 -10.363 1.00 87.12 88 ALA A C 1
ATOM 730 O O . ALA A 1 88 ? 11.378 -6.396 -10.856 1.00 87.12 88 ALA A O 1
ATOM 731 N N . GLY A 1 89 ? 10.484 -7.364 -9.042 1.00 81.94 89 GLY A N 1
ATOM 732 C CA . GLY A 1 89 ? 11.401 -6.758 -8.078 1.00 81.94 89 GLY A CA 1
ATOM 733 C C . GLY A 1 89 ? 11.132 -5.275 -7.848 1.00 81.94 89 GLY A C 1
ATOM 734 O O . GLY A 1 89 ? 12.021 -4.553 -7.395 1.00 81.94 89 GLY A O 1
ATOM 735 N N . VAL A 1 90 ? 9.922 -4.811 -8.166 1.00 78.62 90 VAL A N 1
ATOM 736 C CA . VAL A 1 90 ? 9.509 -3.435 -7.925 1.00 78.62 90 VAL A CA 1
ATOM 737 C C . VAL A 1 90 ? 9.530 -3.197 -6.408 1.00 78.62 90 VAL A C 1
ATOM 739 O O . VAL A 1 90 ? 8.796 -3.864 -5.672 1.00 78.62 90 VAL A O 1
ATOM 742 N N . PRO A 1 91 ? 10.405 -2.305 -5.903 1.0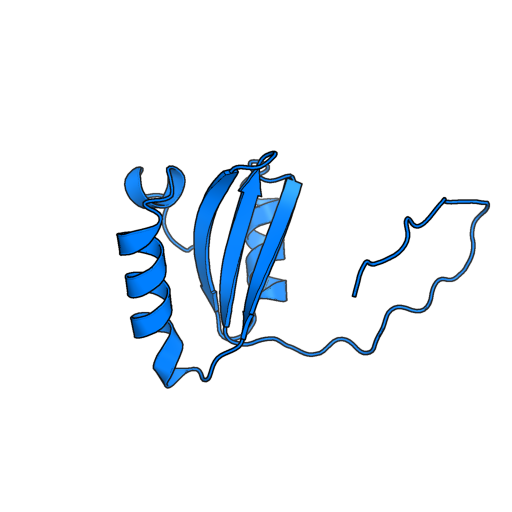0 68.62 91 PRO A N 1
ATOM 743 C CA . PRO A 1 91 ? 10.611 -2.162 -4.473 1.00 68.62 91 PRO A CA 1
ATOM 744 C C . PRO A 1 91 ? 9.376 -1.567 -3.814 1.00 68.62 91 PRO A C 1
ATOM 746 O O . PRO A 1 91 ? 8.657 -0.767 -4.408 1.00 68.62 91 PRO A O 1
ATOM 749 N N . ASN A 1 92 ? 9.186 -1.884 -2.535 1.00 62.94 92 ASN A N 1
ATOM 750 C CA . ASN A 1 92 ? 8.014 -1.416 -1.805 1.00 62.94 92 ASN A CA 1
ATOM 751 C C . ASN A 1 92 ? 7.955 0.103 -1.597 1.00 62.94 92 ASN A C 1
ATOM 753 O O . ASN A 1 92 ? 6.929 0.586 -1.115 1.00 62.94 92 ASN A O 1
ATOM 757 N N . GLY A 1 93 ? 9.010 0.822 -2.003 1.00 55.78 93 GLY A N 1
ATOM 758 C CA . GLY A 1 93 ? 9.229 2.260 -1.848 1.00 55.78 93 GLY A CA 1
ATOM 759 C C . GLY A 1 93 ? 9.782 2.638 -0.490 1.00 55.78 93 GLY A C 1
ATOM 760 O O . GLY A 1 93 ? 9.913 1.756 0.381 1.00 55.78 93 GLY A O 1
#

Sequence (93 aa):
VIAAGLTMQRGEILRLPKFRPACGVYFLIDEDEIVYVGKSVDLHRRVAEHYARWKQFDCYTYVACLPEQLDQLERHYIRDLRPILNVAGVPNG

Foldseek 3Di:
DDPPDDPDDPDDDDDDPDDDFAFWKKFFAAPHARQDIAGDSRVVVLVVVCVVPPVRGDDMDTDGDDPVCRVVVRVVCCVVRVHNCVVVVPDSD

Radius of gyration: 14.85 Å; chains: 1; bounding box: 36×38×28 Å

InterPro domains:
  IPR000305 GIY-YIG endonuclease [PF01541] (23-60)
  IPR000305 GIY-YIG endonuclease [SM00465] (22-91)
  IPR035901 GIY-YIG endonuclease superfamily [G3DSA:3.40.1440.10] (10-90)
  IPR035901 GIY-YIG endonuclease superfamily [SSF82771] (23-87)

pLDDT: mean 86.01, std 15.48, range [36.41, 98.25]

Secondary structure (DSSP, 8-state):
---------SS----PPPP----EEEEEEETTEEEEEEEESSHHHHHHHHHHH----SEEEEEE--GGGHHHHHHHHHHHH--HHHHTT----

Organism: Stenotrophomonas maltophilia (NCBI:txid40324)